Protein AF-A0A2N2ZXD6-F1 (afdb_monomer)

Foldseek 3Di:
DDKDFPDDPPAPWQTWIWDDDPPDIDIDDRTAHDDPPPDDRPPDDPSPVVVVVVVVVPDD

pLDDT: mean 83.09, std 13.52, range [42.28, 98.06]

Sequence (60 aa):
MKITIHRGIDQIGGCITEIATDNKRILIDLGQNLPDGESVINDIDEYSGLQYAIHSVIRN

Radius of gyration: 13.05 Å; Cα contacts (8 Å, |Δi|>4): 78; chains: 1; bounding box: 36×17×30 Å

Secondary structure (DSSP, 8-state):
-EEEEEE-SSSSB--EEEEE-SS-EEEE--PPBPPSTT------STTHHHHHHHHHHH--

Structure (mmCIF, N/CA/C/O backbone):
data_AF-A0A2N2ZXD6-F1
#
_entry.id   AF-A0A2N2ZXD6-F1
#
loop_
_atom_site.group_PDB
_atom_site.id
_atom_site.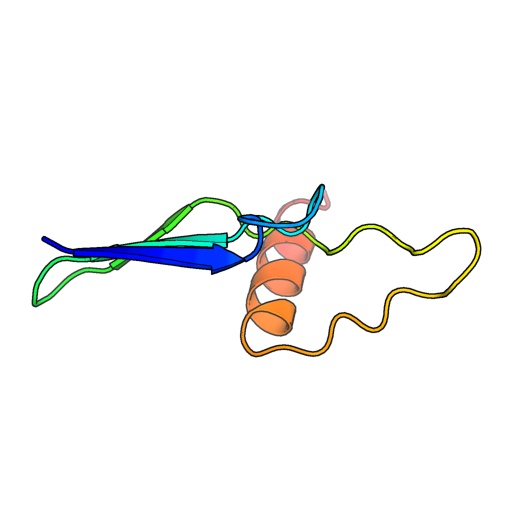type_symbol
_atom_site.label_atom_id
_atom_site.label_alt_id
_atom_site.label_comp_id
_atom_site.label_asym_id
_atom_site.label_entity_id
_atom_site.label_seq_id
_atom_site.pdbx_PDB_ins_code
_atom_site.Cartn_x
_atom_site.Cartn_y
_atom_site.Cartn_z
_atom_site.occupancy
_atom_site.B_iso_or_equiv
_atom_site.auth_seq_id
_atom_site.auth_comp_id
_atom_site.auth_asym_id
_atom_site.auth_atom_id
_atom_site.pdbx_PDB_model_num
ATOM 1 N N . MET A 1 1 ? -14.115 -1.637 9.398 1.00 94.56 1 MET A N 1
ATOM 2 C CA . MET A 1 1 ? 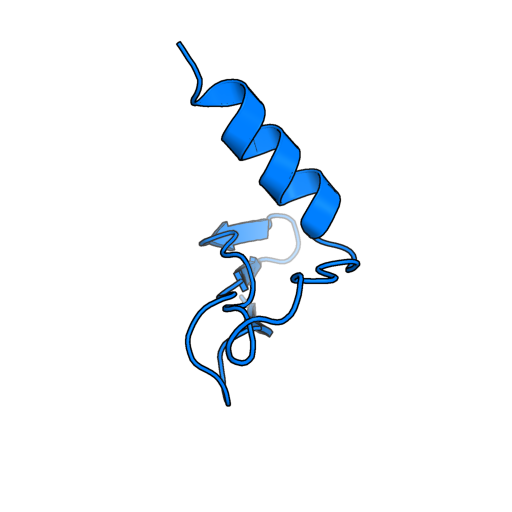-12.745 -2.035 9.001 1.00 94.56 1 MET A CA 1
ATOM 3 C C . MET A 1 1 ? -12.624 -1.855 7.500 1.00 94.56 1 MET A C 1
ATOM 5 O O . MET A 1 1 ? -13.513 -2.308 6.790 1.00 94.56 1 MET A O 1
ATOM 9 N N . LYS A 1 2 ? -11.576 -1.178 7.034 1.00 98.06 2 LYS A N 1
ATOM 10 C CA . LYS A 1 2 ? -11.287 -0.934 5.618 1.00 98.06 2 LYS A CA 1
ATOM 11 C C . LYS A 1 2 ? -9.809 -1.214 5.360 1.00 98.06 2 LYS A C 1
ATOM 13 O O . LYS A 1 2 ? -8.976 -0.841 6.180 1.00 98.06 2 LYS A O 1
ATOM 18 N N . ILE A 1 3 ? -9.512 -1.862 4.239 1.00 97.19 3 ILE A N 1
ATOM 19 C CA . ILE A 1 3 ? -8.148 -2.064 3.749 1.00 97.19 3 ILE A CA 1
ATOM 20 C C . ILE A 1 3 ? -8.017 -1.262 2.458 1.00 97.19 3 ILE A C 1
ATOM 22 O O . ILE A 1 3 ? -8.869 -1.383 1.577 1.00 97.19 3 ILE A O 1
ATOM 26 N N . THR A 1 4 ? -6.981 -0.435 2.368 1.00 97.12 4 THR A N 1
ATOM 27 C CA . THR A 1 4 ? -6.674 0.370 1.182 1.00 97.12 4 THR A CA 1
ATOM 28 C C . THR A 1 4 ? -5.238 0.088 0.778 1.00 97.12 4 THR A C 1
ATOM 30 O O . THR A 1 4 ? -4.337 0.222 1.601 1.00 97.12 4 THR A O 1
ATOM 33 N N . ILE A 1 5 ? -5.015 -0.302 -0.473 1.00 95.62 5 ILE A N 1
ATOM 34 C CA . ILE A 1 5 ? -3.666 -0.381 -1.030 1.00 95.62 5 ILE A CA 1
ATOM 35 C C . ILE A 1 5 ? -3.431 0.945 -1.743 1.00 95.62 5 ILE A C 1
ATOM 37 O O . ILE A 1 5 ? -4.072 1.223 -2.755 1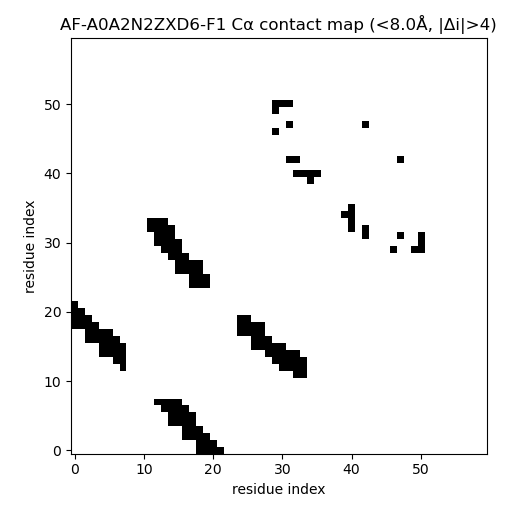.00 95.62 5 ILE A O 1
ATOM 41 N N . HIS A 1 6 ? -2.567 1.778 -1.172 1.00 93.00 6 HIS A N 1
ATOM 42 C CA . HIS A 1 6 ? -2.227 3.084 -1.736 1.00 93.00 6 HIS A CA 1
ATOM 43 C C . HIS A 1 6 ? -1.247 2.939 -2.902 1.00 93.00 6 HIS A C 1
ATOM 45 O O . HIS A 1 6 ? -1.287 3.729 -3.841 1.00 93.00 6 HIS A O 1
ATOM 51 N N . ARG A 1 7 ? -0.394 1.903 -2.861 1.00 92.25 7 ARG A N 1
ATOM 52 C CA . ARG A 1 7 ? 0.584 1.586 -3.909 1.00 92.25 7 ARG A CA 1
ATOM 53 C C . ARG A 1 7 ? 1.026 0.119 -3.859 1.00 92.25 7 ARG A C 1
ATOM 55 O O . ARG A 1 7 ? 1.040 -0.481 -2.784 1.00 92.25 7 ARG A O 1
ATOM 62 N N . GLY A 1 8 ? 1.413 -0.435 -5.014 1.00 91.44 8 GLY A N 1
ATOM 63 C CA . GLY A 1 8 ? 1.966 -1.792 -5.146 1.00 91.44 8 GLY A CA 1
ATOM 64 C C . GLY A 1 8 ? 1.002 -2.845 -5.712 1.00 91.44 8 GLY A C 1
ATOM 65 O O . GLY A 1 8 ? 1.260 -4.033 -5.550 1.00 91.44 8 GLY A O 1
ATOM 66 N N . ILE A 1 9 ? -0.112 -2.441 -6.342 1.00 94.56 9 ILE A N 1
ATOM 67 C CA . ILE A 1 9 ? -1.060 -3.374 -6.993 1.00 94.56 9 ILE A CA 1
ATOM 68 C C . ILE A 1 9 ? -0.540 -3.841 -8.361 1.00 94.56 9 ILE A C 1
ATOM 70 O O . ILE A 1 9 ? -0.690 -5.006 -8.718 1.00 94.56 9 ILE A O 1
ATOM 74 N N . ASP A 1 10 ? 0.038 -2.928 -9.133 1.00 92.75 10 ASP A N 1
ATOM 75 C CA . ASP A 1 10 ? 0.347 -3.065 -10.560 1.00 92.75 10 ASP A CA 1
ATOM 76 C C . ASP A 1 10 ? 1.834 -2.831 -10.881 1.00 92.75 10 ASP A C 1
ATOM 78 O O . ASP A 1 10 ? 2.218 -2.697 -12.041 1.00 92.75 10 ASP A O 1
ATOM 82 N N . GLN A 1 11 ? 2.684 -2.828 -9.852 1.00 88.44 11 GLN A N 1
ATOM 83 C CA . GLN A 1 11 ? 4.119 -2.567 -9.948 1.00 88.44 11 GLN A CA 1
ATOM 84 C C . GLN A 1 11 ? 4.909 -3.345 -8.886 1.00 88.44 11 GLN A C 1
ATOM 86 O O . GLN A 1 11 ? 4.357 -3.785 -7.875 1.00 88.44 11 GLN A O 1
ATOM 91 N N . ILE A 1 12 ? 6.220 -3.479 -9.096 1.00 88.44 12 ILE A N 1
ATOM 92 C CA . ILE A 1 12 ? 7.146 -4.050 -8.110 1.00 88.44 12 ILE A CA 1
ATOM 93 C C . ILE A 1 12 ? 7.729 -2.915 -7.259 1.00 88.44 12 ILE A C 1
ATOM 95 O O . ILE A 1 12 ? 8.245 -1.936 -7.792 1.00 88.44 12 ILE A O 1
ATOM 99 N N . GLY A 1 13 ? 7.695 -3.081 -5.935 1.00 87.62 13 GLY A N 1
ATOM 100 C CA . GLY A 1 13 ? 8.204 -2.096 -4.978 1.00 87.62 13 GLY A CA 1
ATOM 101 C C . GLY A 1 13 ? 7.243 -0.934 -4.720 1.00 87.62 13 GLY A C 1
ATOM 102 O O . GLY A 1 13 ? 6.169 -0.822 -5.315 1.00 87.62 13 GLY A O 1
ATOM 103 N N . GLY A 1 14 ? 7.612 -0.079 -3.768 1.00 89.50 14 GLY A N 1
ATOM 104 C CA . GLY A 1 14 ? 6.788 1.060 -3.372 1.00 89.50 14 GLY A CA 1
ATOM 105 C C . GLY A 1 14 ? 5.541 0.697 -2.569 1.00 89.50 14 GLY A C 1
ATOM 106 O O . GLY A 1 14 ? 4.617 1.492 -2.511 1.00 89.50 14 GLY A O 1
ATOM 107 N N . CYS A 1 15 ? 5.427 -0.503 -2.002 1.00 93.69 15 CYS A N 1
ATOM 108 C CA . CYS A 1 15 ? 4.179 -0.910 -1.362 1.00 93.69 15 CYS A CA 1
ATOM 109 C C . CYS A 1 15 ? 3.838 -0.050 -0.138 1.00 93.69 15 CYS A C 1
ATOM 111 O O . CYS A 1 15 ? 4.675 0.202 0.730 1.00 93.69 15 CYS A O 1
ATOM 113 N N . ILE A 1 16 ? 2.573 0.378 -0.090 1.00 93.56 16 ILE A N 1
ATOM 114 C CA . ILE A 1 16 ? 1.985 1.124 1.023 1.00 93.56 16 ILE A CA 1
ATOM 115 C C . ILE A 1 16 ? 0.556 0.630 1.199 1.00 93.56 16 ILE A C 1
ATOM 117 O O . ILE A 1 16 ? -0.292 0.796 0.316 1.00 93.56 16 ILE A O 1
ATOM 121 N N . THR A 1 17 ? 0.280 0.017 2.346 1.00 95.81 17 THR A N 1
ATOM 122 C CA . THR A 1 17 ? -1.047 -0.510 2.677 1.00 95.81 17 THR A CA 1
ATOM 123 C C . THR A 1 17 ? -1.574 0.136 3.946 1.00 95.81 17 THR A C 1
ATOM 125 O O . THR A 1 17 ? -0.873 0.224 4.947 1.00 95.81 17 THR A O 1
ATOM 128 N N . GLU A 1 18 ? -2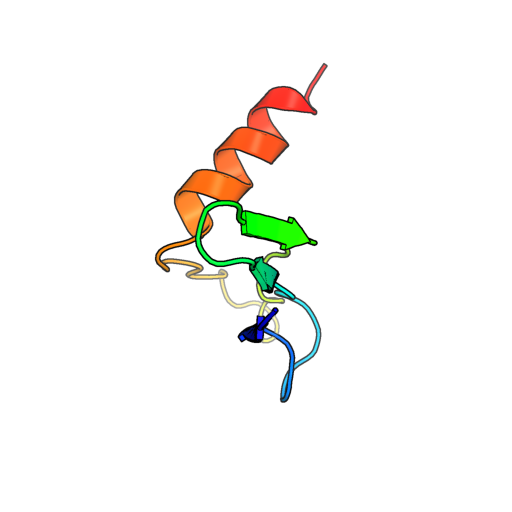.836 0.544 3.943 1.00 95.88 18 GLU A N 1
ATOM 129 C CA . GLU A 1 18 ? -3.535 1.047 5.119 1.00 95.88 18 GLU A CA 1
ATOM 130 C C . GLU A 1 18 ? -4.590 0.051 5.595 1.00 95.88 18 GLU A C 1
ATOM 132 O O . GLU A 1 18 ? -5.432 -0.408 4.819 1.00 95.88 18 GLU A O 1
ATOM 137 N N . ILE A 1 19 ? -4.599 -0.215 6.900 1.00 97.62 19 ILE A N 1
ATOM 138 C CA . ILE A 1 19 ? -5.706 -0.874 7.592 1.00 97.62 19 ILE A CA 1
ATOM 139 C C . ILE A 1 19 ? -6.338 0.137 8.547 1.00 97.62 19 ILE A C 1
ATOM 141 O O . ILE A 1 19 ? -5.674 0.659 9.445 1.00 97.62 19 ILE A O 1
ATOM 145 N N . ALA A 1 20 ? -7.632 0.399 8.368 1.00 97.81 20 ALA A N 1
ATOM 146 C CA . ALA A 1 20 ? -8.359 1.422 9.109 1.00 97.81 20 ALA A CA 1
ATOM 147 C C . ALA A 1 20 ? -9.630 0.894 9.793 1.00 97.81 20 ALA A C 1
ATOM 149 O O . ALA A 1 20 ? -10.393 0.086 9.251 1.00 97.81 20 ALA A O 1
ATOM 150 N N . THR A 1 21 ? -9.886 1.413 10.990 1.00 97.56 21 THR A N 1
ATOM 151 C CA . THR A 1 21 ? -11.202 1.459 11.640 1.00 97.56 21 THR A CA 1
ATOM 152 C C . THR A 1 21 ? -11.712 2.902 11.616 1.00 97.56 21 THR A C 1
ATOM 154 O O . THR A 1 21 ? -11.035 3.796 11.111 1.00 97.56 21 THR A O 1
ATOM 157 N N . ASP A 1 22 ? -12.883 3.161 12.195 1.00 96.88 22 ASP A N 1
ATOM 158 C CA . ASP A 1 22 ? -13.459 4.513 12.237 1.00 96.88 22 ASP A CA 1
ATOM 159 C C . ASP A 1 22 ? -12.564 5.519 12.984 1.00 96.88 22 ASP A C 1
ATOM 161 O O . ASP A 1 22 ? -12.614 6.718 12.727 1.00 96.88 22 ASP A O 1
ATOM 165 N N . ASN A 1 23 ? -11.721 5.039 13.904 1.00 97.06 23 ASN A N 1
ATOM 166 C CA . ASN A 1 23 ? -10.937 5.869 14.819 1.00 97.06 23 ASN A CA 1
ATOM 167 C C . ASN A 1 23 ? -9.433 5.553 14.856 1.00 97.06 23 ASN A C 1
ATOM 169 O O . ASN A 1 23 ? -8.704 6.202 15.612 1.00 97.06 23 ASN A O 1
ATOM 173 N N . LYS A 1 24 ? -8.956 4.554 14.105 1.00 96.19 24 LYS A N 1
ATOM 174 C CA . LYS A 1 24 ? -7.546 4.136 14.075 1.00 96.19 24 LYS A CA 1
ATOM 175 C C . LYS A 1 24 ? -7.123 3.795 12.656 1.00 96.19 24 LYS A C 1
ATOM 177 O O . LYS A 1 24 ? -7.929 3.317 11.862 1.00 96.19 24 LYS A O 1
ATOM 182 N N . ARG A 1 25 ? -5.845 4.022 12.361 1.00 95.88 25 ARG A N 1
ATOM 183 C CA . ARG A 1 25 ? -5.215 3.669 11.088 1.00 95.88 25 ARG A CA 1
ATOM 184 C C . ARG A 1 25 ? -3.820 3.136 11.356 1.00 95.88 25 ARG A C 1
ATOM 186 O O . ARG A 1 25 ? -3.126 3.655 12.229 1.00 95.88 25 ARG A O 1
ATOM 193 N N . ILE A 1 26 ? -3.441 2.111 10.611 1.00 95.12 26 ILE A N 1
ATOM 194 C CA . ILE A 1 26 ? -2.090 1.565 10.582 1.00 95.12 26 ILE A CA 1
ATOM 195 C C . ILE A 1 26 ? -1.648 1.582 9.125 1.00 95.12 26 ILE A C 1
ATOM 197 O O . ILE A 1 26 ? -2.336 1.014 8.277 1.00 95.12 26 ILE A O 1
ATOM 201 N N . LEU A 1 27 ? -0.514 2.228 8.861 1.00 93.62 27 LEU A N 1
ATOM 202 C CA . LEU A 1 27 ? 0.215 2.074 7.609 1.00 93.62 27 LEU A CA 1
ATOM 203 C C . LEU A 1 27 ? 1.188 0.909 7.775 1.00 93.62 27 LEU A C 1
ATOM 205 O O . LEU A 1 27 ? 1.934 0.847 8.754 1.00 93.62 27 LEU A O 1
ATOM 209 N N . ILE A 1 28 ? 1.126 -0.033 6.845 1.00 92.50 28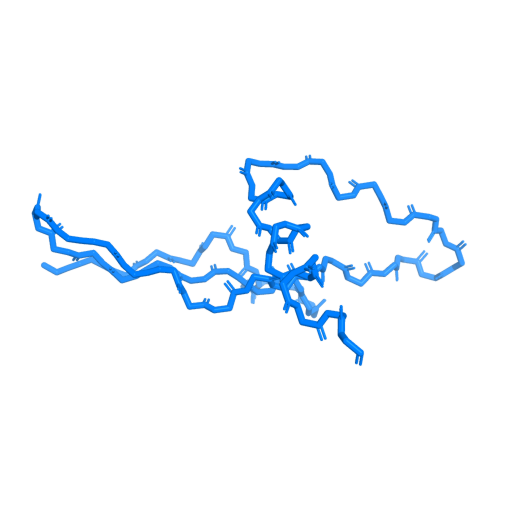 ILE A N 1
ATOM 210 C CA . ILE A 1 28 ? 1.986 -1.203 6.768 1.00 92.50 28 ILE A CA 1
ATOM 211 C C . ILE A 1 28 ? 2.805 -1.059 5.503 1.00 92.50 28 ILE A C 1
ATOM 213 O O . ILE A 1 28 ? 2.250 -0.962 4.406 1.00 92.50 28 ILE A O 1
ATOM 217 N N . ASP A 1 29 ? 4.114 -1.104 5.716 1.00 89.81 29 ASP A N 1
ATOM 218 C CA . ASP A 1 29 ? 5.128 -0.789 4.726 1.00 89.81 29 ASP A CA 1
ATOM 219 C C . ASP A 1 29 ? 5.074 0.669 4.241 1.00 89.81 29 ASP A C 1
ATOM 221 O O . ASP A 1 29 ? 4.024 1.309 4.179 1.00 89.81 29 ASP A O 1
ATOM 225 N N . LEU A 1 30 ? 6.254 1.206 3.960 1.00 89.19 30 LEU A N 1
ATOM 226 C CA . LEU A 1 30 ? 6.477 2.540 3.410 1.00 89.19 30 LEU A CA 1
ATOM 227 C C . LEU A 1 30 ? 7.631 2.432 2.413 1.00 89.19 30 LEU A C 1
ATOM 229 O O . LEU A 1 30 ? 8.692 3.041 2.571 1.00 89.19 30 LEU A O 1
ATOM 233 N N . GLY A 1 31 ? 7.437 1.554 1.428 1.00 86.00 31 GLY A N 1
ATOM 234 C CA . GLY A 1 31 ? 8.413 1.265 0.390 1.00 86.00 31 GLY A CA 1
ATOM 235 C C . GLY A 1 31 ? 8.568 2.418 -0.600 1.00 86.00 31 GLY A C 1
ATOM 236 O O . GLY A 1 31 ? 7.642 3.186 -0.840 1.00 86.00 31 GLY A O 1
ATOM 237 N N . GLN A 1 32 ? 9.751 2.508 -1.206 1.00 85.81 32 GLN A N 1
ATOM 238 C CA . GLN A 1 32 ? 10.077 3.443 -2.290 1.00 85.81 32 GLN A CA 1
ATOM 239 C C . GLN A 1 32 ? 9.763 2.769 -3.626 1.00 85.81 32 GLN A C 1
ATOM 241 O O . GLN A 1 32 ? 9.938 1.548 -3.736 1.00 85.81 32 GLN A O 1
ATOM 246 N N . ASN A 1 33 ? 9.318 3.525 -4.628 1.00 85.44 33 ASN A N 1
ATOM 247 C CA . ASN A 1 33 ? 9.271 3.019 -5.993 1.00 85.44 33 ASN A CA 1
ATOM 248 C C . ASN A 1 33 ? 10.665 2.558 -6.407 1.00 85.44 33 ASN A C 1
ATOM 250 O O . ASN A 1 33 ? 11.681 3.156 -6.047 1.00 85.44 33 ASN A O 1
ATOM 254 N N . LEU A 1 34 ? 10.706 1.471 -7.169 1.00 85.50 34 LEU A N 1
ATOM 255 C CA . LEU A 1 34 ? 11.942 1.078 -7.820 1.00 85.50 34 LEU A CA 1
ATOM 256 C C . LEU A 1 34 ? 12.266 2.079 -8.939 1.00 85.50 34 LEU A C 1
ATOM 258 O O . LEU A 1 34 ? 11.348 2.644 -9.535 1.00 85.50 34 LEU A O 1
ATOM 262 N N . PRO A 1 35 ? 13.555 2.316 -9.229 1.00 83.69 35 PRO A N 1
ATOM 263 C CA . PRO A 1 35 ? 13.934 3.136 -10.36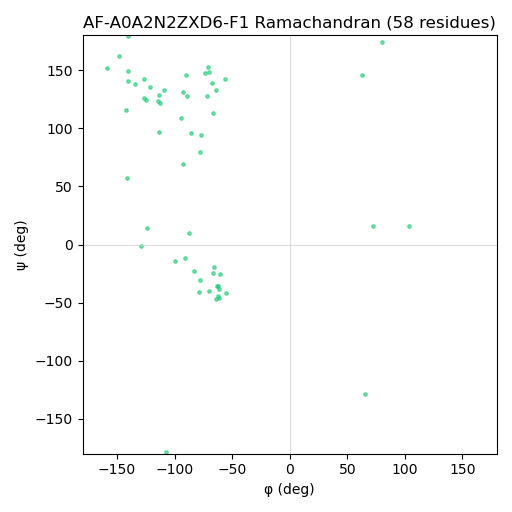7 1.00 83.69 35 PRO A CA 1
ATOM 264 C C . PRO A 1 35 ? 13.569 2.408 -11.664 1.00 83.69 35 PRO A C 1
ATOM 266 O O . PRO A 1 35 ? 13.826 1.208 -11.803 1.00 83.69 35 PRO A O 1
ATOM 269 N N . ASP A 1 36 ? 13.053 3.142 -12.646 1.00 78.19 36 ASP A N 1
ATOM 270 C CA . ASP A 1 36 ? 12.936 2.627 -14.008 1.00 78.19 36 ASP A CA 1
ATOM 271 C C . ASP A 1 36 ? 14.322 2.675 -14.667 1.00 78.19 36 ASP A C 1
ATOM 273 O O . ASP A 1 36 ? 14.763 3.709 -15.182 1.00 78.19 36 ASP A O 1
ATOM 277 N N . GLY A 1 37 ? 15.057 1.563 -14.601 1.00 79.81 37 GLY A N 1
ATOM 278 C CA . GLY A 1 37 ? 16.423 1.473 -15.125 1.00 79.81 37 GLY A CA 1
ATOM 279 C C . GLY A 1 37 ? 17.411 2.370 -14.368 1.00 79.81 37 GLY A C 1
ATOM 280 O O . GLY A 1 37 ? 17.500 2.306 -13.147 1.00 79.81 37 GLY A O 1
ATOM 281 N N . GLU A 1 38 ? 18.173 3.198 -15.091 1.00 78.38 38 GLU A N 1
ATOM 282 C CA . GLU A 1 38 ? 19.161 4.130 -14.508 1.00 78.38 38 GLU A CA 1
ATOM 283 C C . GLU A 1 38 ? 18.563 5.498 -14.120 1.00 78.38 38 GLU A C 1
ATOM 285 O O . GLU A 1 38 ? 19.294 6.444 -13.819 1.00 78.38 38 GLU A O 1
ATOM 290 N N . SER A 1 39 ? 17.236 5.643 -14.149 1.00 72.88 39 SER A N 1
ATOM 291 C CA . SER A 1 39 ? 16.586 6.910 -13.812 1.00 72.88 39 SER A CA 1
ATOM 292 C C . SER A 1 39 ? 16.616 7.198 -12.307 1.00 72.88 39 SER A C 1
ATOM 294 O O . SER A 1 39 ? 16.564 6.302 -11.463 1.00 72.88 39 SER A O 1
ATOM 296 N N . VAL A 1 40 ? 16.699 8.485 -11.958 1.00 69.88 40 VAL A N 1
ATOM 297 C CA . VAL A 1 40 ? 16.543 8.931 -10.569 1.00 69.88 40 VAL A CA 1
ATOM 298 C C . VAL A 1 40 ? 15.073 8.796 -10.185 1.00 69.88 40 VAL A C 1
ATOM 300 O O . VAL A 1 40 ? 14.200 9.317 -10.881 1.00 69.88 40 VAL A O 1
ATOM 303 N N . ILE A 1 41 ? 14.806 8.127 -9.063 1.00 70.19 41 ILE A N 1
ATOM 304 C CA . ILE A 1 41 ? 13.456 8.007 -8.508 1.00 70.19 41 ILE A CA 1
ATOM 305 C C . ILE A 1 41 ? 12.997 9.392 -8.046 1.00 70.19 41 ILE A C 1
ATOM 307 O O . ILE A 1 41 ? 13.528 9.941 -7.080 1.00 70.19 41 ILE A O 1
ATOM 311 N N . ASN A 1 42 ? 11.986 9.943 -8.715 1.00 67.81 42 ASN A N 1
ATOM 312 C CA . ASN A 1 42 ? 11.255 11.115 -8.238 1.00 67.81 42 ASN A CA 1
ATOM 313 C C . ASN A 1 42 ? 10.031 10.652 -7.439 1.00 67.81 42 ASN A C 1
ATOM 315 O O . ASN A 1 42 ? 8.893 10.815 -7.876 1.00 67.81 42 ASN A O 1
ATOM 319 N N . ASP A 1 43 ? 10.278 10.064 -6.268 1.00 70.94 43 ASP A N 1
ATOM 320 C CA . ASP A 1 43 ? 9.232 9.686 -5.315 1.00 70.94 43 ASP A CA 1
ATOM 321 C C . ASP A 1 43 ? 8.769 10.920 -4.557 1.00 70.94 43 ASP A C 1
ATOM 323 O O . ASP A 1 43 ? 9.206 11.200 -3.442 1.00 70.94 43 ASP A O 1
ATOM 327 N N . ILE A 1 44 ? 7.916 11.698 -5.218 1.00 71.88 44 ILE A N 1
ATOM 328 C CA . ILE A 1 44 ? 7.223 12.830 -4.617 1.00 71.88 44 ILE A CA 1
ATOM 329 C C . ILE A 1 44 ? 5.739 12.484 -4.579 1.00 71.88 44 ILE A C 1
ATOM 331 O O . ILE A 1 44 ? 5.005 12.654 -5.550 1.00 71.88 44 ILE A O 1
ATOM 335 N N . ASP A 1 45 ? 5.308 11.990 -3.430 1.00 78.56 45 ASP A N 1
ATOM 336 C CA . ASP A 1 45 ? 3.931 11.670 -3.094 1.00 78.56 45 ASP A CA 1
ATOM 337 C C . ASP A 1 45 ? 3.627 12.064 -1.639 1.00 78.56 45 ASP A C 1
ATOM 339 O O . ASP A 1 45 ? 4.468 12.603 -0.914 1.00 78.56 45 ASP A O 1
ATOM 343 N N . GLU A 1 46 ? 2.388 11.827 -1.207 1.00 81.12 46 GLU A N 1
ATOM 344 C CA . GLU A 1 46 ? 1.937 12.177 0.143 1.00 81.12 46 GLU A CA 1
ATOM 345 C C . GLU A 1 46 ? 2.633 11.376 1.264 1.00 81.12 46 GLU A C 1
ATOM 347 O O . GLU A 1 46 ? 2.650 11.821 2.413 1.00 81.12 46 GLU A O 1
ATOM 352 N N . TYR A 1 47 ? 3.247 10.231 0.947 1.00 83.81 47 TYR A N 1
ATOM 353 C CA . TYR A 1 47 ? 3.934 9.340 1.885 1.00 83.81 47 TYR A CA 1
ATOM 354 C C . TYR A 1 47 ? 5.457 9.505 1.890 1.00 83.81 47 TYR A C 1
ATOM 356 O O . TYR A 1 47 ? 6.101 9.058 2.843 1.00 83.81 47 TYR A O 1
A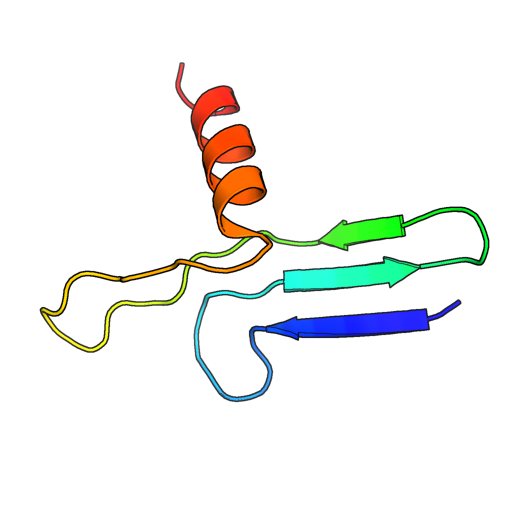TOM 364 N N . SER A 1 48 ? 6.047 10.182 0.901 1.00 80.06 48 SER A N 1
ATOM 365 C CA . SER A 1 48 ? 7.503 10.344 0.782 1.00 80.06 48 SER A CA 1
ATOM 366 C C . SER A 1 48 ? 8.118 10.949 2.048 1.00 80.06 48 SER A C 1
ATOM 368 O O . SER A 1 48 ? 9.129 10.463 2.554 1.00 80.06 48 SER A O 1
ATOM 370 N N . GLY A 1 49 ? 7.468 11.958 2.641 1.00 77.56 49 GLY A N 1
ATOM 371 C CA . GLY A 1 49 ? 7.914 12.554 3.906 1.00 77.56 49 GLY A CA 1
ATOM 372 C C . GLY A 1 49 ? 7.893 11.576 5.089 1.00 77.56 49 GLY A C 1
ATOM 373 O O . GLY A 1 49 ? 8.788 11.606 5.936 1.00 77.56 49 GLY A O 1
ATOM 374 N N . LEU A 1 50 ? 6.910 10.670 5.130 1.00 75.81 50 LEU A N 1
ATOM 375 C CA . LEU A 1 50 ? 6.791 9.639 6.165 1.00 75.81 50 LEU A CA 1
ATOM 376 C C . LEU A 1 50 ? 7.884 8.575 6.027 1.00 75.81 50 LEU A C 1
ATOM 378 O O . LEU A 1 50 ? 8.465 8.137 7.021 1.00 75.81 50 LEU A O 1
ATOM 382 N N . GLN A 1 51 ? 8.198 8.195 4.792 1.00 73.94 51 GLN A N 1
ATOM 383 C CA . GLN A 1 51 ? 9.253 7.238 4.502 1.00 73.94 51 GLN A CA 1
ATOM 384 C C . GLN A 1 51 ? 10.635 7.759 4.921 1.00 73.94 51 GLN A C 1
ATOM 386 O O . GLN A 1 51 ? 11.388 7.045 5.591 1.00 73.94 51 GLN A O 1
ATOM 391 N N . TYR A 1 52 ? 10.967 9.009 4.577 1.00 70.25 52 TYR A N 1
ATOM 392 C CA . TYR A 1 52 ? 12.234 9.615 4.997 1.00 70.25 52 TYR A CA 1
ATOM 393 C C . TYR A 1 52 ? 12.344 9.723 6.522 1.00 70.25 52 TYR A C 1
ATOM 395 O O . TYR A 1 52 ? 13.431 9.509 7.062 1.00 70.25 52 TYR A O 1
ATOM 403 N N . ALA A 1 53 ? 11.238 9.982 7.229 1.00 67.12 53 ALA A N 1
ATOM 404 C CA . ALA A 1 53 ? 11.224 9.995 8.690 1.00 67.12 53 ALA A CA 1
ATOM 405 C C . ALA A 1 53 ? 11.600 8.623 9.275 1.00 67.12 53 ALA A C 1
ATOM 407 O O . ALA A 1 53 ? 12.481 8.550 10.130 1.00 67.12 53 ALA A O 1
ATOM 408 N N . ILE A 1 54 ? 11.029 7.526 8.768 1.00 64.75 54 ILE A N 1
ATOM 409 C CA . ILE A 1 54 ? 11.399 6.167 9.206 1.00 64.75 54 ILE A CA 1
ATOM 410 C C . ILE A 1 54 ? 12.866 5.872 8.905 1.00 64.75 54 ILE A C 1
ATOM 412 O O . ILE A 1 54 ? 13.590 5.381 9.771 1.00 64.75 54 ILE A O 1
ATOM 416 N N . HIS A 1 55 ? 13.336 6.226 7.709 1.00 59.19 55 HIS A N 1
ATOM 417 C CA . HIS A 1 55 ? 14.732 6.027 7.340 1.00 59.19 55 HIS A CA 1
ATOM 418 C C . HIS A 1 55 ? 15.697 6.813 8.245 1.00 59.19 55 HIS A C 1
ATOM 420 O O . HIS A 1 55 ? 16.750 6.300 8.620 1.00 59.19 55 HIS A O 1
ATOM 426 N N . SER A 1 56 ? 15.330 8.035 8.643 1.00 58.31 56 SER A N 1
ATOM 427 C CA . SER A 1 56 ? 16.124 8.863 9.559 1.00 58.31 56 SER A CA 1
ATOM 428 C C . SER A 1 56 ? 16.209 8.297 10.982 1.00 58.31 56 SER A C 1
ATOM 430 O O . SER A 1 56 ? 17.187 8.552 11.676 1.00 58.31 56 SER A O 1
ATOM 432 N N . VAL A 1 57 ? 15.229 7.487 11.396 1.00 58.62 57 VAL A N 1
ATOM 433 C CA . VAL A 1 57 ? 15.203 6.818 12.709 1.00 58.62 57 VAL A CA 1
ATOM 434 C C . VAL A 1 57 ? 16.028 5.521 12.711 1.00 58.62 57 VAL A C 1
ATOM 436 O O . VAL A 1 57 ? 16.483 5.089 13.766 1.00 58.62 57 VAL A O 1
ATOM 439 N N . ILE A 1 58 ? 16.258 4.904 11.546 1.00 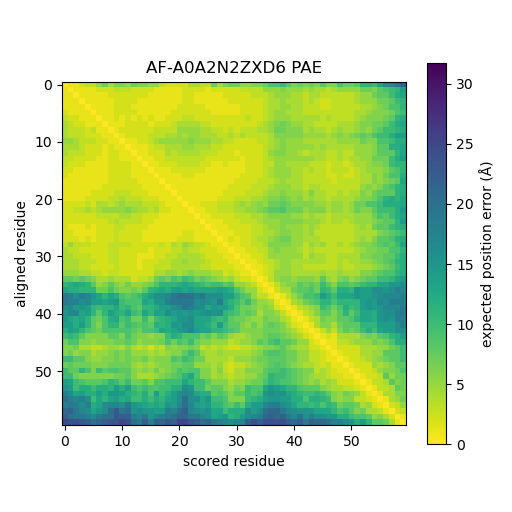58.84 58 ILE A N 1
ATOM 440 C CA . ILE A 1 58 ? 16.962 3.612 11.414 1.00 58.84 58 ILE A CA 1
ATOM 441 C C . ILE A 1 58 ? 18.485 3.773 11.221 1.00 58.84 58 ILE A C 1
ATOM 443 O O . ILE A 1 58 ? 19.228 2.804 11.364 1.00 58.84 58 ILE A O 1
ATOM 447 N N . ARG A 1 59 ? 18.993 4.981 10.949 1.00 49.91 59 ARG A N 1
ATOM 448 C CA . ARG A 1 59 ? 20.442 5.223 10.841 1.00 49.91 59 ARG A CA 1
ATOM 449 C C . ARG A 1 59 ? 21.067 5.498 12.218 1.00 49.91 59 ARG A C 1
ATOM 451 O O . ARG A 1 59 ? 21.072 6.641 12.664 1.00 49.91 59 ARG A O 1
ATOM 458 N N . ASN A 1 60 ? 21.618 4.451 12.837 1.00 42.28 60 ASN A N 1
ATOM 459 C CA . ASN A 1 60 ? 22.689 4.510 13.843 1.00 42.28 60 ASN A CA 1
ATOM 460 C C . ASN A 1 60 ? 23.899 3.740 13.316 1.00 42.28 60 ASN A C 1
ATOM 462 O O . ASN A 1 60 ? 23.696 2.576 12.901 1.00 42.28 60 ASN A O 1
#

Nearest PDB structures (foldseek):
  1zx4-assembly1_B  TM=4.627E-01  e=4.982E+00  Punavirus P1

Mean predicted aligned error: 6.06 Å

Solvent-accessible surface area (backbone atoms only — not comparable to full-atom values): 3770 Å² total; per-residue (Å²): 120,49,77,46,75,80,36,48,89,90,56,74,56,23,34,26,35,37,45,32,49,100,88,49,75,45,78,48,64,66,47,61,65,61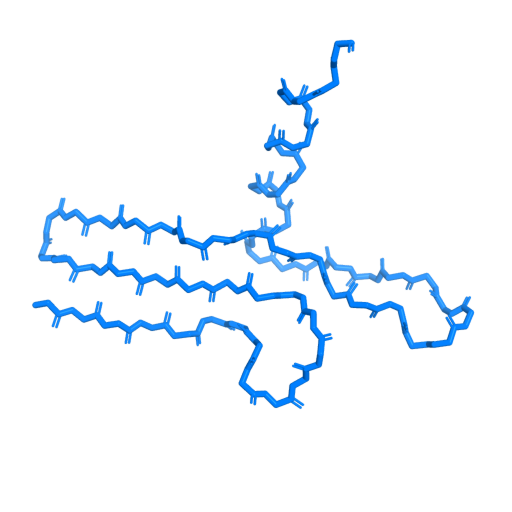,49,76,77,92,47,82,70,81,76,80,58,94,55,41,68,58,35,52,51,55,55,63,72,67,70,124